Protein AF-M2XEV0-F1 (afdb_monomer)

Solvent-accessible surface area (backbone atoms only — not comparable to full-atom values): 4977 Å² total; per-residue (Å²): 144,75,66,67,67,60,52,51,57,56,50,71,71,62,66,83,65,43,20,54,88,63,55,52,69,71,54,55,72,68,43,54,30,85,86,62,67,29,50,45,38,83,73,50,58,43,34,34,29,32,78,42,53,45,78,95,70,42,55,42,44,30,50,30,57,80,56,41,74,50,79,48,77,68,58,35,64,53,87,64,64,91,127

Mean predicted aligned error: 10.44 Å

Nearest PDB structures (foldseek):
  6tlz-assembly2_B  TM=4.234E-01  e=1.033E+00  Mycoplasmoides pneumoniae M129
  1n6m-assembly1_A  TM=4.737E-01  e=6.180E+00  Drosophila melanogaster

Foldseek 3Di:
DPVVVVVVVVVVVVPDDFFPVPDDPVRQVPDAQPQPRAGWDDPDRFKTWGPAAHPPRHIFMWTGGRNRTPRDPCVSPPVDDDD

Secondary structure (DSSP, 8-state):
--SHHHHHHHHTT-----SGGGS-HHHHHH-B-TTT-PBEEE-SSSEEEESS--GGGPPPEEEEETTEE---TTHHHHT----

Radius of gyration: 16.74 Å; Cα contacts (8 Å, |Δi|>4): 116; chains: 1; bounding box: 56×18×36 Å

Structure (mmCIF, N/CA/C/O backbone):
data_AF-M2XEV0-F1
#
_entry.id   AF-M2XEV0-F1
#
loop_
_atom_site.group_PDB
_atom_site.id
_atom_site.type_symbol
_atom_site.label_atom_id
_atom_site.label_alt_id
_atom_site.label_comp_id
_atom_site.label_asym_id
_atom_site.label_entity_id
_atom_site.label_seq_id
_atom_site.pdbx_PDB_ins_code
_atom_site.Cartn_x
_atom_site.Cartn_y
_atom_site.Cartn_z
_atom_site.occupancy
_atom_site.B_iso_or_equiv
_atom_site.auth_seq_id
_atom_site.auth_comp_id
_atom_site.auth_asym_id
_atom_site.auth_atom_id
_atom_site.pdbx_PDB_model_num
ATOM 1 N N . MET A 1 1 ? -44.241 1.278 13.193 1.00 54.88 1 MET A N 1
ATOM 2 C CA . MET A 1 1 ? -43.000 0.863 13.888 1.00 54.88 1 MET A CA 1
ATOM 3 C C . MET A 1 1 ? -42.118 0.022 12.953 1.00 54.88 1 MET A C 1
ATOM 5 O O . MET A 1 1 ? -41.818 -1.115 13.289 1.00 54.88 1 MET A O 1
ATOM 9 N N . GLN A 1 2 ? -41.732 0.524 11.770 1.00 54.84 2 GLN A N 1
ATOM 10 C CA . GLN A 1 2 ? -40.918 -0.259 10.813 1.00 54.84 2 GLN A CA 1
ATOM 11 C C . GLN A 1 2 ? -39.793 0.528 10.105 1.00 54.84 2 GLN A C 1
ATOM 13 O O . GLN A 1 2 ? -38.987 -0.094 9.425 1.00 54.84 2 GLN A O 1
ATOM 18 N N . ASP A 1 3 ? -39.638 1.837 10.332 1.00 56.16 3 ASP A N 1
ATOM 19 C CA . ASP A 1 3 ? -38.604 2.637 9.639 1.00 56.16 3 ASP A CA 1
ATOM 20 C C . ASP A 1 3 ? -37.222 2.637 10.324 1.00 56.16 3 ASP A C 1
ATOM 22 O O . ASP A 1 3 ? -36.207 2.952 9.704 1.00 56.16 3 ASP A O 1
ATOM 26 N N . SER A 1 4 ? -37.142 2.203 11.587 1.00 55.88 4 SER A N 1
ATOM 27 C CA . SER A 1 4 ? -35.922 2.340 12.398 1.00 55.88 4 SER A CA 1
ATOM 28 C C . SER A 1 4 ? -34.763 1.443 11.938 1.00 55.88 4 SER A C 1
ATOM 30 O O . SER A 1 4 ? -33.613 1.862 12.002 1.00 55.88 4 SER A O 1
ATOM 32 N N . ALA A 1 5 ? -35.036 0.233 11.433 1.00 56.94 5 ALA A N 1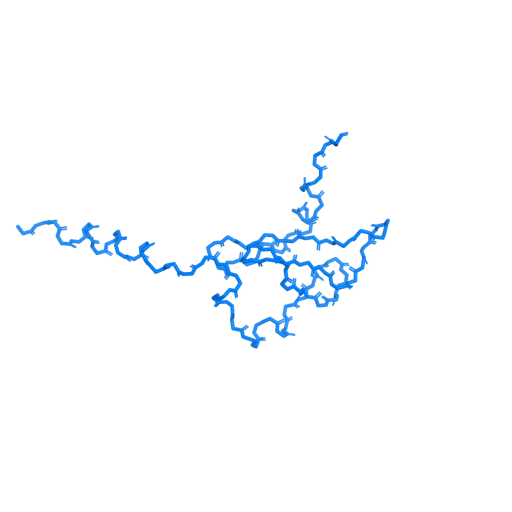
ATOM 33 C CA . ALA A 1 5 ? -33.988 -0.730 11.060 1.00 56.94 5 ALA A CA 1
ATOM 34 C C . ALA A 1 5 ? -33.299 -0.395 9.719 1.00 56.94 5 ALA A C 1
ATOM 36 O O . ALA A 1 5 ? -32.114 -0.682 9.520 1.00 56.94 5 ALA A O 1
ATOM 37 N N . ALA A 1 6 ? -34.024 0.245 8.796 1.00 55.06 6 ALA A N 1
ATOM 38 C CA . ALA A 1 6 ? -33.470 0.706 7.524 1.00 55.06 6 ALA A CA 1
ATOM 39 C C . ALA A 1 6 ? -32.593 1.954 7.718 1.00 55.06 6 ALA A C 1
ATOM 41 O O . ALA A 1 6 ? -31.539 2.075 7.095 1.00 55.06 6 ALA A O 1
ATOM 42 N N . GLN A 1 7 ? -32.983 2.850 8.629 1.00 49.53 7 GLN A N 1
ATOM 43 C CA . GLN A 1 7 ? -32.207 4.048 8.960 1.00 49.53 7 GLN A CA 1
ATOM 44 C C . GLN A 1 7 ? -30.904 3.706 9.701 1.00 49.53 7 GLN A C 1
ATOM 46 O O . GLN A 1 7 ? -29.866 4.283 9.387 1.00 49.53 7 GLN A O 1
ATOM 51 N N . GLU A 1 8 ? -30.919 2.698 10.578 1.00 49.03 8 GLU A N 1
ATOM 52 C CA . GLU A 1 8 ? -29.723 2.193 11.273 1.00 49.03 8 GLU A CA 1
ATOM 53 C C . GLU A 1 8 ? -28.721 1.524 10.312 1.00 49.03 8 GLU A C 1
ATOM 55 O O . GLU A 1 8 ? -27.506 1.671 10.441 1.00 49.03 8 GLU A O 1
ATOM 60 N N . SER A 1 9 ? -29.225 0.835 9.284 1.00 52.22 9 SER A N 1
ATOM 61 C CA . SER A 1 9 ? -28.393 0.212 8.244 1.00 52.22 9 SER A CA 1
ATOM 62 C C . SER A 1 9 ? -27.724 1.252 7.336 1.00 52.22 9 SER A C 1
ATOM 64 O O . SER A 1 9 ? -26.591 1.057 6.905 1.00 52.22 9 SER A O 1
ATOM 66 N N . ILE A 1 10 ? -28.389 2.386 7.095 1.00 52.03 10 ILE A N 1
ATOM 67 C CA . ILE A 1 10 ? -27.832 3.529 6.357 1.00 52.03 10 ILE A CA 1
ATOM 68 C C . ILE A 1 10 ? -26.848 4.319 7.236 1.00 52.03 10 ILE A C 1
ATOM 70 O O . ILE A 1 10 ? -25.869 4.850 6.720 1.00 52.03 10 ILE A O 1
ATOM 74 N N . GLU A 1 11 ? -27.035 4.360 8.558 1.00 44.56 11 GLU A N 1
ATOM 75 C CA . GLU A 1 11 ? -26.066 4.945 9.497 1.00 44.56 11 GLU A CA 1
ATOM 76 C C . GLU A 1 11 ? -24.800 4.109 9.697 1.00 44.56 11 GLU A C 1
ATOM 78 O O . GLU A 1 11 ? -23.724 4.676 9.878 1.00 44.56 11 GLU A O 1
ATOM 83 N N . ARG A 1 12 ? -24.862 2.787 9.525 1.00 46.56 12 ARG A N 1
ATOM 84 C CA . ARG A 1 12 ? -23.654 1.942 9.457 1.00 46.56 12 ARG A CA 1
ATOM 85 C C . ARG A 1 12 ? -22.781 2.219 8.226 1.00 46.56 12 ARG A C 1
ATOM 87 O O . ARG A 1 12 ? -21.591 1.941 8.263 1.00 46.56 12 ARG A O 1
ATOM 94 N N . VAL A 1 13 ? -23.332 2.840 7.179 1.00 50.56 13 VAL A N 1
ATOM 95 C CA . VAL A 1 13 ? -22.581 3.367 6.017 1.00 50.56 13 VAL A CA 1
ATOM 96 C C . VAL A 1 13 ? -21.989 4.767 6.304 1.00 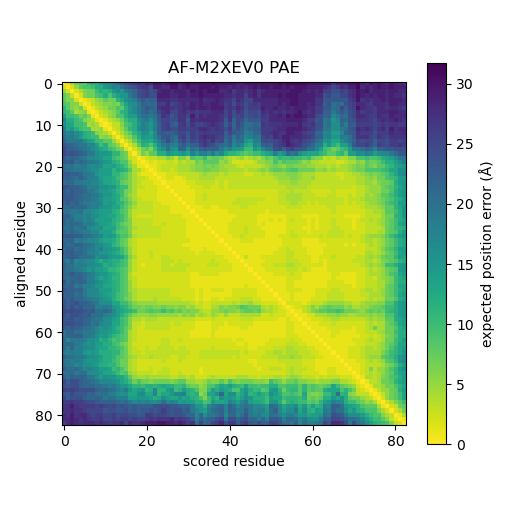50.56 13 VAL A C 1
ATOM 98 O O . VAL A 1 13 ? -21.204 5.294 5.514 1.00 50.56 13 VAL A O 1
ATOM 101 N N . ARG A 1 14 ? -22.355 5.408 7.428 1.00 48.72 14 ARG A N 1
ATOM 102 C CA . ARG A 1 14 ? -22.038 6.816 7.743 1.00 48.72 14 ARG A CA 1
ATOM 103 C C . ARG A 1 14 ? -20.796 7.049 8.610 1.00 48.72 14 ARG A C 1
ATOM 105 O O . ARG A 1 14 ? -20.490 8.215 8.853 1.00 48.72 14 ARG A O 1
ATOM 112 N N . HIS A 1 15 ? -20.028 6.038 9.012 1.00 47.41 15 HIS A N 1
ATOM 113 C CA . HIS A 1 15 ? -18.682 6.294 9.545 1.00 47.41 15 HIS A CA 1
ATOM 114 C C . HIS A 1 15 ? -17.675 6.311 8.397 1.00 47.41 15 HIS A C 1
ATOM 116 O O . HIS A 1 15 ? -17.143 5.292 7.986 1.00 47.41 15 HIS A O 1
ATOM 122 N N . ARG A 1 16 ? -17.471 7.500 7.821 1.00 48.91 16 ARG A N 1
ATOM 123 C CA . ARG A 1 16 ? -16.329 7.755 6.946 1.00 48.91 16 ARG A CA 1
ATOM 124 C C . ARG A 1 16 ? -15.059 7.774 7.798 1.00 48.91 16 ARG A C 1
ATOM 126 O O . ARG A 1 16 ? -14.692 8.827 8.307 1.00 48.91 16 ARG A O 1
ATOM 133 N N . GLY A 1 17 ? -14.347 6.672 7.839 1.00 56.03 17 GLY A N 1
ATOM 134 C CA . GLY A 1 17 ? -13.069 6.641 7.149 1.00 56.03 17 GLY A CA 1
ATOM 135 C C . GLY A 1 17 ? -13.171 5.574 6.055 1.00 56.03 17 GLY A C 1
ATOM 136 O O . GLY A 1 17 ? -14.018 4.693 6.096 1.00 56.03 17 GLY A O 1
ATOM 137 N N . ARG A 1 18 ? -12.447 5.748 4.956 1.00 65.12 18 ARG A N 1
ATOM 138 C CA . ARG A 1 18 ? -12.476 4.816 3.805 1.00 65.12 18 ARG A CA 1
ATOM 139 C C . ARG A 1 18 ? -11.084 4.588 3.228 1.00 65.12 18 ARG A C 1
ATOM 141 O O . ARG A 1 18 ? -10.936 4.022 2.151 1.00 65.12 18 ARG A O 1
ATOM 148 N N . GLY A 1 19 ? -10.082 5.102 3.923 1.00 75.88 19 GLY A N 1
ATOM 149 C CA . GLY A 1 19 ? -8.746 5.341 3.424 1.00 75.88 19 GLY A CA 1
ATOM 150 C C . GLY A 1 19 ? -7.708 5.053 4.496 1.00 75.88 19 GLY A C 1
ATOM 151 O O . GLY A 1 19 ? -7.997 4.425 5.512 1.00 75.88 19 GLY A O 1
ATOM 152 N N . ILE A 1 20 ? -6.491 5.526 4.282 1.00 86.31 20 ILE A N 1
ATOM 153 C CA . ILE A 1 20 ? -5.339 5.219 5.126 1.00 86.31 20 ILE A CA 1
ATOM 154 C C . ILE A 1 20 ? -5.493 5.657 6.584 1.00 86.31 20 ILE A C 1
ATOM 156 O O . ILE A 1 20 ? -4.918 5.034 7.470 1.00 86.31 20 ILE A O 1
ATOM 160 N N . SER A 1 21 ? -6.299 6.690 6.832 1.00 86.25 21 SER A N 1
ATOM 161 C CA . SER A 1 21 ? -6.628 7.215 8.160 1.00 86.25 21 SER A CA 1
ATOM 162 C C . SER A 1 21 ? -7.320 6.202 9.086 1.00 86.25 21 SER A C 1
ATOM 164 O O . SER A 1 21 ? -7.306 6.396 10.301 1.00 86.25 21 SER A O 1
ATOM 166 N N . GLU A 1 22 ? -7.878 5.112 8.549 1.00 84.75 22 GLU A N 1
ATOM 167 C CA . GLU A 1 22 ? -8.441 4.011 9.348 1.00 84.75 22 GLU A CA 1
ATOM 168 C C . GLU A 1 22 ? -7.448 2.887 9.649 1.00 84.75 22 GLU A C 1
ATOM 170 O O . GLU A 1 22 ? -7.724 2.015 10.476 1.00 84.75 22 GLU A O 1
ATOM 175 N N . LEU A 1 23 ? -6.287 2.885 8.991 1.00 85.69 23 LEU A N 1
ATOM 176 C CA . LEU A 1 23 ? -5.253 1.896 9.252 1.00 85.69 23 LEU A CA 1
ATOM 177 C C . LEU A 1 23 ? -4.490 2.294 10.515 1.00 85.69 23 LEU A C 1
ATOM 179 O O . LEU A 1 23 ? -4.047 3.433 10.666 1.00 85.69 23 LEU A O 1
ATOM 183 N N . SER A 1 24 ? -4.299 1.342 11.429 1.00 90.00 24 SER A N 1
ATOM 184 C CA . SER A 1 24 ? -3.472 1.586 12.609 1.00 90.00 24 SER A CA 1
ATOM 185 C C . SER A 1 24 ? -2.011 1.822 12.215 1.00 90.00 24 SER A C 1
ATOM 187 O O . SER A 1 24 ? -1.517 1.278 11.222 1.00 90.00 24 SER A O 1
ATOM 189 N N . ALA A 1 25 ? -1.293 2.597 13.032 1.00 89.50 25 ALA A N 1
ATOM 190 C CA . ALA A 1 25 ? 0.144 2.800 12.856 1.00 89.50 25 ALA A CA 1
ATOM 191 C C . ALA A 1 25 ? 0.901 1.458 12.827 1.00 89.50 25 ALA A C 1
ATOM 193 O O . ALA A 1 25 ? 1.696 1.226 11.920 1.00 89.50 25 ALA A O 1
ATOM 194 N N . ASP A 1 26 ? 0.563 0.539 13.735 1.00 93.50 26 ASP A N 1
ATOM 195 C CA . ASP A 1 26 ? 1.163 -0.798 13.806 1.00 93.50 26 ASP A CA 1
ATOM 196 C C . ASP A 1 26 ? 0.955 -1.602 12.511 1.00 93.50 26 ASP A C 1
ATOM 198 O O . ASP A 1 26 ? 1.856 -2.305 12.052 1.00 93.50 26 ASP A O 1
ATOM 202 N N . LEU A 1 27 ? -0.220 -1.484 11.879 1.00 89.69 27 LEU A N 1
ATOM 203 C CA . LEU A 1 27 ? -0.486 -2.137 10.600 1.00 89.69 27 LEU A CA 1
ATOM 204 C C . LEU A 1 27 ? 0.384 -1.532 9.490 1.00 89.69 27 LEU A C 1
ATOM 206 O O . LEU A 1 27 ? 1.024 -2.265 8.735 1.00 89.69 27 LEU A O 1
ATOM 210 N N . LEU A 1 28 ? 0.460 -0.202 9.412 1.00 89.50 28 LEU A N 1
ATOM 211 C CA . LEU A 1 28 ? 1.317 0.498 8.448 1.00 89.50 28 LEU A CA 1
ATOM 212 C C . LEU A 1 28 ? 2.802 0.138 8.622 1.00 89.50 28 LEU A C 1
ATOM 214 O O . LEU A 1 28 ? 3.547 0.070 7.643 1.00 89.50 28 LEU A O 1
ATOM 218 N N . GLU A 1 29 ? 3.242 -0.147 9.848 1.00 91.94 29 GLU A N 1
ATOM 219 C CA . GLU A 1 29 ? 4.607 -0.592 10.126 1.00 91.94 29 GLU A CA 1
ATOM 220 C C . GLU A 1 29 ? 4.919 -1.993 9.592 1.00 91.94 29 GLU A C 1
ATOM 222 O O . GLU A 1 29 ? 6.066 -2.243 9.196 1.00 91.94 29 GLU A O 1
ATOM 227 N N . ILE A 1 30 ? 3.934 -2.895 9.520 1.00 93.31 30 ILE A N 1
ATOM 228 C CA . ILE A 1 30 ? 4.125 -4.278 9.047 1.00 93.31 30 ILE A CA 1
ATOM 229 C C . ILE A 1 30 ? 3.756 -4.488 7.576 1.00 93.31 30 ILE A C 1
ATOM 231 O O . ILE A 1 30 ? 4.252 -5.434 6.966 1.00 93.31 30 ILE A O 1
ATOM 235 N N . LEU A 1 31 ? 2.931 -3.622 6.981 1.00 92.19 31 LEU A N 1
ATOM 236 C CA . LEU A 1 31 ? 2.524 -3.747 5.581 1.00 92.19 31 LEU A CA 1
ATOM 237 C C . LEU A 1 31 ? 3.733 -3.669 4.636 1.00 92.19 31 LEU A C 1
ATOM 239 O O . LEU A 1 31 ? 4.583 -2.776 4.726 1.00 92.19 31 LEU A O 1
ATOM 243 N N . ARG A 1 32 ? 3.826 -4.628 3.711 1.00 95.19 32 ARG A N 1
ATOM 244 C CA . ARG A 1 32 ? 4.913 -4.722 2.727 1.00 95.19 32 ARG A CA 1
ATOM 245 C C . ARG A 1 32 ? 4.363 -4.849 1.319 1.00 95.19 32 ARG A C 1
ATOM 247 O O . ARG A 1 32 ? 3.329 -5.469 1.092 1.00 95.19 32 ARG A O 1
ATOM 254 N N . CYS A 1 33 ? 5.104 -4.288 0.372 1.00 95.38 33 CYS A N 1
ATOM 255 C CA . CYS A 1 33 ? 4.826 -4.428 -1.045 1.00 95.38 33 CYS A CA 1
ATOM 256 C C . CYS A 1 33 ? 5.032 -5.896 -1.465 1.00 95.38 33 CYS A C 1
ATOM 258 O O . CYS A 1 33 ? 6.132 -6.425 -1.275 1.00 95.38 33 CYS A O 1
ATOM 260 N N . PRO A 1 34 ? 4.038 -6.558 -2.077 1.00 94.31 34 PRO A N 1
ATOM 261 C CA . PRO A 1 34 ? 4.164 -7.950 -2.514 1.00 94.31 34 PRO A CA 1
ATOM 262 C C . PRO A 1 34 ? 5.225 -8.151 -3.609 1.00 94.31 34 PRO A C 1
ATOM 264 O O . PRO A 1 34 ? 5.773 -9.243 -3.731 1.00 94.31 34 PRO A O 1
ATOM 267 N N . LEU A 1 35 ? 5.545 -7.108 -4.385 1.00 93.38 35 LEU A N 1
ATOM 268 C CA . LEU A 1 35 ? 6.501 -7.175 -5.497 1.00 93.38 35 LEU A CA 1
ATOM 269 C C . LEU A 1 35 ? 7.952 -6.898 -5.080 1.00 93.38 35 LEU A C 1
ATOM 271 O O . LEU A 1 35 ? 8.875 -7.535 -5.581 1.00 93.38 35 LEU A O 1
ATOM 275 N N . THR A 1 36 ? 8.170 -5.943 -4.175 1.00 93.69 36 THR A N 1
ATO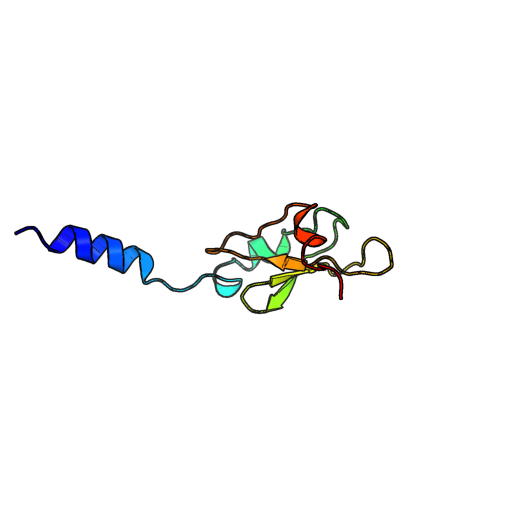M 276 C CA . THR A 1 36 ? 9.521 -5.476 -3.806 1.00 93.69 36 THR A CA 1
ATOM 277 C C . THR A 1 36 ? 9.934 -5.894 -2.400 1.00 93.69 36 THR A C 1
ATOM 279 O O . THR A 1 36 ? 11.100 -5.761 -2.043 1.00 93.69 36 THR A O 1
ATOM 282 N N . ARG A 1 37 ? 8.985 -6.382 -1.587 1.00 94.62 37 ARG A N 1
ATOM 283 C CA . ARG A 1 37 ? 9.122 -6.628 -0.140 1.00 94.62 37 ARG A CA 1
ATOM 284 C C . ARG A 1 37 ? 9.481 -5.392 0.694 1.00 94.62 37 ARG A C 1
ATOM 286 O O . ARG A 1 37 ? 9.626 -5.525 1.905 1.00 94.62 37 ARG A O 1
ATOM 293 N N . GLY A 1 38 ? 9.596 -4.213 0.080 1.00 94.94 38 GLY A N 1
ATOM 294 C CA . GLY A 1 38 ? 9.818 -2.944 0.770 1.00 94.94 38 GLY A CA 1
ATOM 295 C C . GLY A 1 38 ? 8.565 -2.458 1.494 1.00 94.94 38 GLY A C 1
ATOM 296 O O . GLY A 1 38 ? 7.469 -3.004 1.317 1.00 94.94 38 GLY A O 1
ATOM 297 N N . ARG A 1 39 ? 8.714 -1.416 2.309 1.00 96.12 39 ARG A N 1
ATOM 298 C CA . ARG A 1 39 ? 7.585 -0.759 2.976 1.00 96.12 39 ARG A CA 1
ATOM 299 C C . ARG A 1 39 ? 6.628 -0.131 1.964 1.00 96.12 39 ARG A C 1
ATOM 301 O O . ARG A 1 39 ? 7.011 0.236 0.847 1.00 96.12 39 ARG A O 1
ATOM 308 N N . LEU A 1 40 ? 5.373 -0.022 2.386 1.00 95.75 40 LEU A N 1
ATOM 309 C CA . LEU A 1 40 ? 4.349 0.765 1.715 1.00 95.75 40 LEU A CA 1
ATOM 310 C C . LEU A 1 40 ? 4.219 2.108 2.432 1.00 95.75 40 LEU A C 1
ATOM 312 O O . LEU A 1 40 ? 4.106 2.159 3.655 1.00 95.75 40 LEU A O 1
ATOM 316 N N . LEU A 1 41 ? 4.281 3.185 1.663 1.00 94.06 41 LEU A N 1
ATOM 317 C CA . LEU A 1 41 ? 4.184 4.557 2.131 1.00 94.06 41 LEU A CA 1
ATOM 318 C C . LEU A 1 41 ? 2.818 5.129 1.731 1.00 94.06 41 LEU A C 1
ATOM 320 O O . LEU A 1 41 ? 2.395 4.902 0.595 1.00 94.06 41 LEU A O 1
ATOM 324 N N . PRO A 1 42 ? 2.147 5.887 2.612 1.00 93.38 42 PRO A N 1
ATOM 325 C CA . PRO A 1 42 ? 1.014 6.723 2.228 1.00 93.38 42 PRO A CA 1
ATOM 326 C C . PRO A 1 42 ? 1.381 7.618 1.040 1.00 93.38 42 PRO A C 1
ATOM 328 O O . PRO A 1 42 ? 2.356 8.368 1.123 1.00 93.38 42 PRO A O 1
ATOM 331 N N . LEU A 1 43 ? 0.620 7.541 -0.052 1.00 92.44 43 LEU A N 1
ATOM 332 C CA . LEU A 1 43 ? 0.716 8.503 -1.154 1.00 92.44 43 LEU A CA 1
ATOM 333 C C . LEU A 1 43 ? -0.372 9.575 -1.018 1.00 92.44 43 LEU A C 1
ATOM 335 O O . LEU A 1 43 ? -0.088 10.766 -1.125 1.00 92.44 43 LEU A O 1
ATOM 339 N N . ASP A 1 44 ? -1.594 9.135 -0.730 1.00 91.56 44 ASP A N 1
ATOM 340 C CA . ASP A 1 44 ? -2.741 9.954 -0.348 1.00 91.56 44 ASP A CA 1
ATOM 341 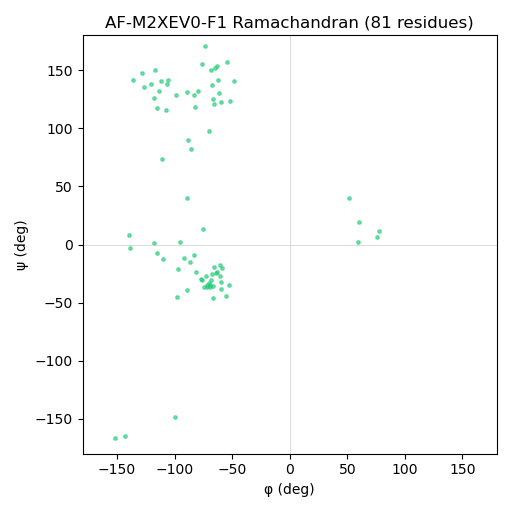C C . ASP A 1 44 ? -3.690 9.122 0.542 1.00 91.56 44 ASP A C 1
ATOM 343 O O . ASP A 1 44 ? -3.310 8.060 1.040 1.00 91.56 44 ASP A O 1
ATOM 347 N N . GLU A 1 45 ? -4.919 9.594 0.770 1.00 91.81 45 GLU A N 1
ATOM 348 C CA . GLU A 1 45 ? -5.900 8.873 1.591 1.00 91.81 45 GLU A CA 1
ATOM 349 C C . GLU A 1 45 ? -6.316 7.512 1.014 1.00 91.81 45 GLU A C 1
ATOM 351 O O . GLU A 1 45 ? -6.760 6.650 1.762 1.00 91.81 45 GLU A O 1
ATOM 356 N N . HIS A 1 46 ? -6.185 7.288 -0.287 1.00 91.62 46 HIS A N 1
ATOM 357 C CA . HIS A 1 46 ? -6.686 6.102 -0.978 1.00 91.62 46 HIS A CA 1
ATOM 358 C C . HIS A 1 46 ? -5.585 5.266 -1.627 1.00 91.62 46 HIS A C 1
ATOM 360 O O . HIS A 1 46 ?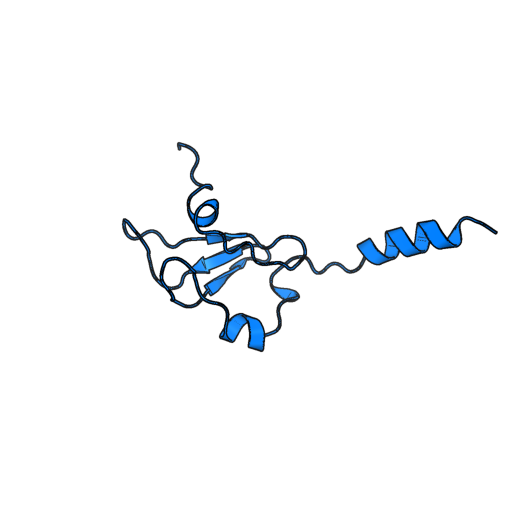 -5.894 4.234 -2.213 1.00 91.62 46 HIS A O 1
ATOM 366 N N . HIS A 1 47 ? -4.315 5.657 -1.500 1.00 92.75 47 HIS A N 1
ATOM 367 C CA . HIS A 1 47 ? -3.217 4.972 -2.171 1.00 92.75 47 HIS A CA 1
ATOM 368 C C . HIS A 1 47 ? -1.996 4.750 -1.278 1.00 92.75 47 HIS A C 1
ATOM 370 O O . HIS A 1 47 ? -1.553 5.620 -0.523 1.00 92.75 47 HIS A O 1
ATOM 376 N N . LEU A 1 48 ? -1.388 3.579 -1.456 1.00 94.12 48 LEU A N 1
ATOM 377 C CA . LEU A 1 48 ? -0.099 3.188 -0.900 1.00 94.12 48 LEU A CA 1
ATOM 378 C C . LEU A 1 48 ? 0.916 3.010 -2.025 1.00 94.12 48 LEU A C 1
ATOM 380 O O . LEU A 1 48 ? 0.657 2.296 -2.987 1.00 94.12 48 LEU A O 1
ATOM 384 N N . MET A 1 49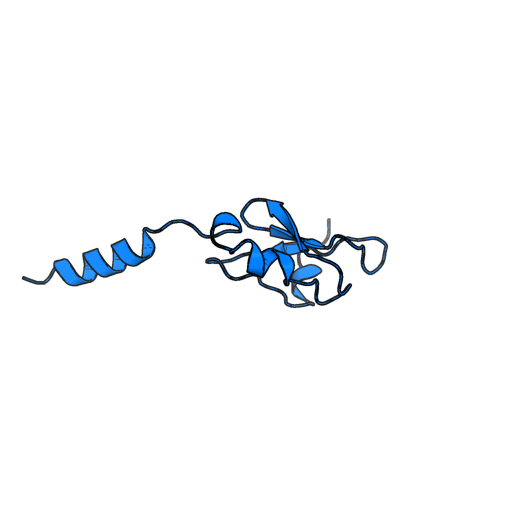 ? 2.103 3.585 -1.880 1.00 95.12 49 MET A N 1
ATOM 385 C CA . MET A 1 49 ? 3.202 3.446 -2.835 1.00 95.12 49 MET A CA 1
ATOM 386 C C . MET A 1 49 ? 4.352 2.647 -2.222 1.00 95.12 49 MET A C 1
ATOM 388 O O . MET A 1 49 ? 4.696 2.829 -1.057 1.00 95.12 49 MET A O 1
ATOM 392 N N . SER A 1 50 ? 4.994 1.772 -2.995 1.00 95.75 50 SER A N 1
ATOM 393 C CA . SER A 1 50 ? 6.206 1.097 -2.523 1.00 95.75 50 SER A CA 1
ATOM 394 C C . SER A 1 50 ? 7.373 2.072 -2.365 1.00 95.75 50 SER A C 1
ATOM 396 O O . SER A 1 50 ? 7.637 2.874 -3.256 1.00 95.75 50 SER A O 1
ATOM 398 N N . GLU A 1 51 ? 8.133 1.953 -1.275 1.00 95.81 51 GLU A N 1
ATOM 399 C CA . GLU A 1 51 ? 9.369 2.729 -1.086 1.00 95.81 51 GLU A CA 1
ATOM 400 C C . GLU A 1 51 ? 10.483 2.329 -2.071 1.00 95.81 51 GLU A C 1
ATOM 402 O O . GLU A 1 51 ? 11.367 3.129 -2.367 1.00 95.81 51 GLU A O 1
ATOM 407 N N . LEU A 1 52 ? 10.441 1.092 -2.580 1.00 95.50 52 LEU A N 1
ATOM 408 C CA . LEU A 1 52 ? 11.410 0.559 -3.531 1.00 95.50 52 LEU A CA 1
ATOM 409 C C . LEU A 1 52 ? 10.787 0.489 -4.928 1.00 95.50 52 LEU A C 1
ATOM 411 O O . LEU A 1 52 ? 9.622 0.094 -5.054 1.00 95.50 52 LEU A O 1
ATOM 415 N N . PRO A 1 53 ? 11.552 0.801 -5.984 1.00 93.62 53 PRO A N 1
ATOM 416 C CA . PRO A 1 53 ? 11.099 0.547 -7.336 1.00 93.62 53 PRO A CA 1
ATOM 417 C C . PRO A 1 53 ? 11.037 -0.961 -7.605 1.00 93.62 53 PRO A C 1
ATOM 419 O O . PRO A 1 53 ? 11.806 -1.756 -7.058 1.00 93.62 53 PRO A O 1
ATOM 422 N N . HIS A 1 54 ? 10.121 -1.350 -8.483 1.00 89.88 54 HIS A N 1
ATOM 423 C CA . HIS A 1 54 ? 10.097 -2.661 -9.111 1.00 89.88 54 HIS A CA 1
ATOM 424 C C . HIS A 1 54 ? 10.710 -2.566 -10.522 1.00 89.88 54 HIS A C 1
ATOM 426 O O . HIS A 1 54 ? 11.626 -1.774 -10.758 1.00 89.88 54 HIS A O 1
ATOM 432 N N . LEU A 1 55 ? 10.240 -3.396 -11.455 1.00 85.75 55 LEU A N 1
ATOM 433 C CA . LEU A 1 55 ? 10.680 -3.410 -12.848 1.00 85.75 55 LEU A CA 1
ATOM 434 C C . LEU A 1 55 ? 10.691 -1.998 -13.455 1.00 85.75 55 LEU A C 1
ATOM 436 O O . LEU A 1 55 ? 9.813 -1.178 -13.186 1.00 85.75 55 LEU A O 1
ATOM 440 N N . GLU A 1 56 ? 11.724 -1.731 -14.259 1.00 84.88 56 GLU A N 1
ATOM 441 C CA . GLU A 1 56 ? 11.907 -0.470 -14.998 1.00 84.88 56 GLU A CA 1
ATOM 442 C C . GLU A 1 56 ? 12.012 0.787 -14.115 1.00 84.88 56 GLU A C 1
ATOM 444 O O . GLU A 1 56 ? 11.836 1.907 -14.590 1.00 84.88 56 GLU A O 1
ATOM 449 N N . GLY A 1 57 ? 12.320 0.624 -12.823 1.00 88.31 57 GLY A N 1
ATOM 450 C CA . GLY A 1 57 ? 12.450 1.753 -11.901 1.00 88.31 57 GLY A CA 1
ATOM 451 C C . GLY A 1 57 ? 11.107 2.323 -11.432 1.00 88.31 57 GLY A C 1
ATOM 452 O O . GLY A 1 57 ? 11.073 3.399 -10.839 1.00 88.31 57 GLY A O 1
ATOM 453 N N . ILE A 1 58 ? 9.995 1.632 -11.696 1.00 89.25 58 ILE A N 1
ATOM 454 C CA . ILE A 1 58 ? 8.648 2.112 -11.374 1.00 89.25 58 ILE A CA 1
ATOM 455 C C . ILE A 1 58 ? 8.267 1.674 -9.961 1.00 89.25 58 ILE A C 1
ATOM 457 O O . ILE A 1 58 ? 8.383 0.499 -9.623 1.00 89.25 58 ILE A O 1
ATOM 461 N N . HIS A 1 59 ? 7.760 2.598 -9.146 1.00 93.56 59 HIS A N 1
ATOM 462 C CA . HIS A 1 59 ? 7.214 2.295 -7.823 1.00 93.56 59 HIS A CA 1
ATOM 463 C C . HIS A 1 59 ? 5.763 1.800 -7.946 1.00 93.56 59 HIS A C 1
ATOM 465 O O . HIS A 1 59 ? 4.919 2.560 -8.426 1.00 93.56 59 HIS A O 1
ATOM 471 N N . PRO A 1 60 ? 5.445 0.558 -7.529 1.00 93.25 60 PRO A N 1
ATOM 472 C CA . PRO A 1 60 ? 4.070 0.067 -7.525 1.00 93.25 60 PRO A CA 1
ATOM 473 C C . PRO A 1 60 ? 3.173 0.886 -6.590 1.00 93.25 60 PRO A C 1
ATOM 475 O O . PRO A 1 60 ? 3.604 1.245 -5.488 1.00 93.25 60 PRO A O 1
ATOM 4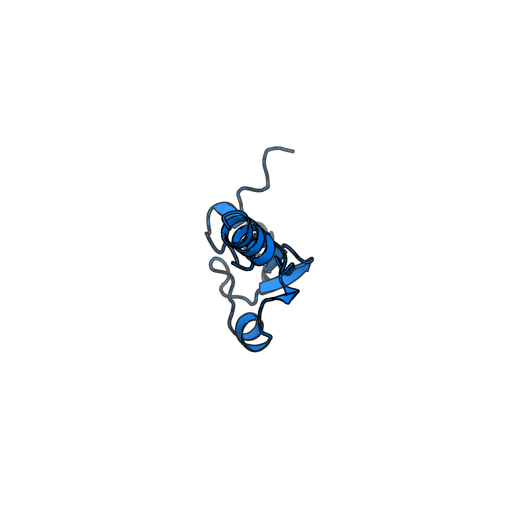78 N N . VAL A 1 61 ? 1.933 1.127 -7.016 1.00 93.69 61 VAL A N 1
ATOM 479 C CA . VAL A 1 61 ? 0.900 1.836 -6.248 1.00 93.69 61 VAL A CA 1
ATOM 480 C C . VAL A 1 61 ? -0.302 0.914 -6.063 1.00 93.69 61 VAL A C 1
ATOM 482 O O . VAL A 1 61 ? -0.670 0.198 -6.987 1.00 93.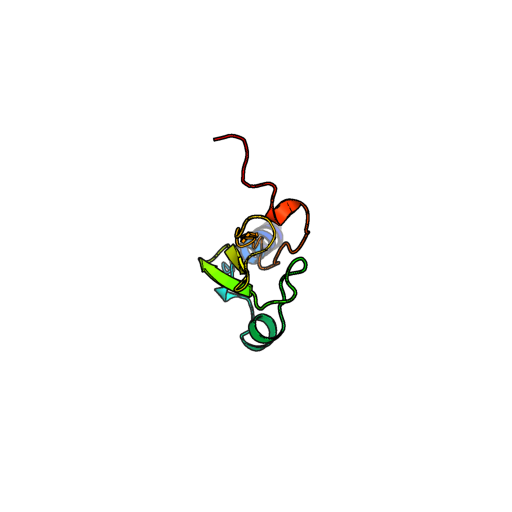69 61 VAL A O 1
ATOM 485 N N . TYR A 1 62 ? -0.883 0.909 -4.869 1.00 92.81 62 TYR A N 1
ATOM 486 C CA . TYR A 1 62 ? -2.007 0.060 -4.490 1.00 92.81 62 TYR A CA 1
ATOM 487 C C . TYR A 1 62 ? -3.132 0.916 -3.923 1.00 92.81 62 TYR A C 1
ATOM 489 O O . TYR A 1 62 ? -2.879 1.785 -3.089 1.00 92.81 62 TYR A O 1
ATOM 497 N N . GLU A 1 63 ? -4.362 0.641 -4.340 1.00 92.06 63 GLU A N 1
ATOM 498 C CA . GLU A 1 63 ? -5.553 1.309 -3.821 1.00 92.06 63 GLU A CA 1
ATOM 499 C C . GLU A 1 63 ? -5.942 0.799 -2.425 1.00 92.06 63 GLU A C 1
ATOM 501 O O . GLU A 1 63 ? -5.673 -0.345 -2.042 1.00 92.06 63 GLU A O 1
ATOM 506 N N . ILE A 1 64 ? -6.640 1.651 -1.681 1.00 90.19 64 ILE A N 1
ATOM 507 C CA . ILE A 1 64 ? -7.370 1.325 -0.461 1.00 90.19 64 ILE A CA 1
ATOM 508 C C . ILE A 1 64 ? -8.853 1.556 -0.747 1.00 90.19 64 ILE A C 1
ATOM 510 O O . ILE A 1 64 ? -9.274 2.686 -0.996 1.00 90.19 64 ILE A O 1
ATOM 514 N N . THR A 1 65 ? -9.648 0.489 -0.676 1.00 86.25 65 THR A N 1
ATOM 515 C CA . THR A 1 65 ? -11.109 0.554 -0.821 1.00 86.25 65 THR A CA 1
ATOM 516 C C . THR A 1 65 ? -11.754 0.089 0.473 1.00 86.25 65 THR A C 1
ATOM 518 O O . THR A 1 65 ? -11.427 -0.985 0.970 1.00 86.25 65 THR A O 1
ATOM 521 N N . ASP A 1 66 ? -12.644 0.908 1.037 1.00 84.62 66 ASP A N 1
ATOM 522 C CA . ASP A 1 66 ? -13.362 0.608 2.284 1.00 84.62 66 ASP A CA 1
ATOM 523 C C . ASP A 1 66 ? -12.425 0.188 3.436 1.00 84.62 66 ASP A C 1
ATOM 525 O O . ASP A 1 66 ? -12.702 -0.745 4.187 1.00 84.62 66 ASP A O 1
ATOM 529 N N . GLY A 1 67 ? -11.272 0.864 3.537 1.00 86.50 67 GLY A N 1
ATOM 530 C CA . GLY A 1 67 ? -10.255 0.591 4.560 1.00 86.50 67 GLY A CA 1
ATOM 531 C C . GLY A 1 67 ? -9.412 -0.667 4.308 1.00 86.50 67 GLY A C 1
ATOM 532 O O . GLY A 1 67 ? -8.604 -1.038 5.157 1.00 86.50 67 GLY A O 1
ATOM 533 N N . ILE A 1 68 ? -9.553 -1.325 3.152 1.00 88.44 68 ILE A N 1
ATOM 534 C CA . ILE A 1 68 ? -8.813 -2.543 2.799 1.00 88.44 68 ILE A CA 1
ATOM 535 C C . ILE A 1 68 ? -7.762 -2.225 1.724 1.00 88.44 68 ILE A C 1
ATOM 537 O O . ILE A 1 68 ? -8.122 -1.882 0.596 1.00 88.44 68 ILE A O 1
ATOM 541 N N . PRO A 1 69 ? -6.455 -2.368 2.025 1.00 91.00 69 PRO A N 1
ATOM 542 C CA . PRO A 1 69 ? -5.401 -2.281 1.018 1.00 91.00 69 PRO A CA 1
ATOM 543 C C . PRO A 1 69 ? -5.476 -3.432 0.008 1.00 91.00 69 PRO A C 1
ATOM 545 O O . PRO A 1 69 ? -5.354 -4.608 0.362 1.00 91.00 69 PRO A O 1
ATOM 548 N N . HIS A 1 70 ? -5.624 -3.099 -1.269 1.00 91.88 70 HIS A N 1
ATOM 549 C CA . HIS A 1 70 ? -5.695 -4.060 -2.365 1.00 91.88 70 HIS A CA 1
ATOM 550 C C . HIS A 1 70 ? -4.291 -4.432 -2.857 1.00 91.88 70 HIS A C 1
ATOM 552 O O . HIS A 1 70 ? -3.788 -3.902 -3.841 1.00 91.88 70 HIS A O 1
ATOM 558 N N . LEU A 1 71 ? -3.629 -5.362 -2.161 1.00 92.31 71 LEU A N 1
ATOM 559 C CA . LEU A 1 71 ? -2.229 -5.736 -2.424 1.00 92.31 71 LEU A CA 1
ATOM 560 C C . LEU A 1 71 ? -2.067 -6.865 -3.453 1.00 92.31 71 LEU A C 1
ATOM 562 O O . LEU A 1 71 ? -1.228 -7.753 -3.292 1.00 92.31 71 LEU A O 1
ATOM 566 N N . LEU A 1 72 ? -2.870 -6.862 -4.517 1.00 87.69 72 LEU A N 1
ATOM 567 C CA . LEU A 1 72 ? -2.725 -7.846 -5.589 1.00 87.69 72 LEU A CA 1
ATOM 568 C C . LEU A 1 72 ? -1.634 -7.398 -6.581 1.00 87.69 72 LEU A C 1
ATOM 570 O O . LEU A 1 72 ? -1.718 -6.291 -7.115 1.00 87.69 72 LEU A O 1
ATOM 574 N N . PRO A 1 73 ? -0.641 -8.253 -6.908 1.00 77.44 73 PRO A N 1
ATOM 575 C CA . PRO A 1 73 ? 0.443 -7.913 -7.837 1.00 77.44 73 PRO A CA 1
ATOM 576 C C . PRO A 1 73 ? -0.018 -7.382 -9.201 1.00 77.44 73 PRO A C 1
ATOM 578 O O . PRO A 1 73 ? 0.627 -6.511 -9.775 1.00 77.44 73 PRO A O 1
ATOM 581 N N . VAL A 1 74 ? -1.142 -7.895 -9.712 1.00 71.12 74 VAL A N 1
ATOM 582 C CA . VAL A 1 74 ? -1.698 -7.517 -11.021 1.00 71.12 74 VAL A CA 1
ATOM 583 C C . VAL A 1 74 ? -2.291 -6.105 -11.003 1.00 71.12 74 VAL A C 1
ATOM 585 O O . VAL A 1 74 ? -2.168 -5.389 -11.990 1.00 71.12 74 VAL A O 1
ATOM 588 N N . GLN A 1 75 ? -2.889 -5.679 -9.888 1.00 66.12 75 GLN A N 1
ATOM 589 C CA . GLN A 1 75 ? -3.494 -4.347 -9.765 1.00 66.12 75 GLN A CA 1
ATOM 590 C C . GLN A 1 75 ? -2.432 -3.249 -9.701 1.00 66.12 75 GLN A C 1
ATOM 592 O O . GLN A 1 75 ? -2.587 -2.215 -10.340 1.00 66.12 75 GLN A O 1
ATOM 597 N N . ALA A 1 76 ? -1.302 -3.528 -9.047 1.00 65.69 76 ALA A N 1
ATOM 598 C CA . ALA A 1 76 ? -0.204 -2.574 -8.876 1.00 65.69 76 ALA A CA 1
ATOM 599 C C . ALA A 1 76 ? 0.398 -2.048 -10.191 1.00 65.69 76 ALA A C 1
ATOM 601 O O . ALA A 1 76 ? 1.102 -1.037 -10.204 1.00 65.69 76 ALA A O 1
ATOM 602 N N . MET A 1 77 ? 0.174 -2.782 -11.283 1.00 65.56 77 MET A N 1
ATOM 603 C CA . MET A 1 77 ? 0.675 -2.468 -12.6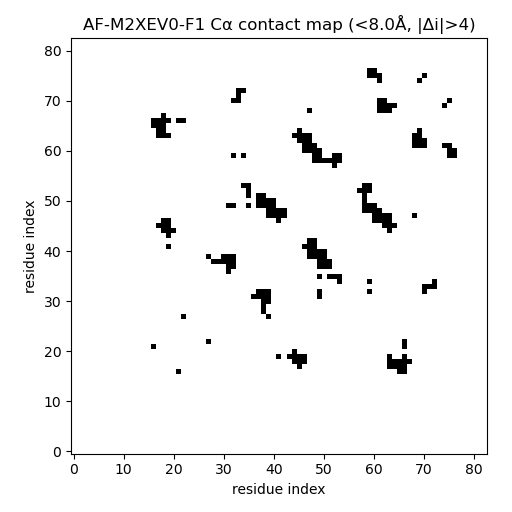19 1.00 65.56 77 MET A CA 1
ATOM 604 C C . MET A 1 77 ? -0.445 -2.158 -13.623 1.00 65.56 77 MET A C 1
ATOM 606 O O . MET A 1 77 ? -0.143 -1.746 -14.741 1.00 65.56 77 MET A O 1
ATOM 610 N N . ALA A 1 78 ? -1.718 -2.344 -13.250 1.00 59.22 78 ALA A N 1
ATOM 611 C CA . ALA A 1 78 ? -2.864 -2.214 -14.152 1.00 59.22 78 ALA A CA 1
ATOM 612 C C . ALA A 1 78 ? -3.324 -0.760 -14.365 1.00 59.22 78 ALA A C 1
ATOM 614 O O . ALA A 1 78 ? -3.851 -0.454 -15.433 1.00 59.22 78 ALA A O 1
ATOM 615 N N . ASP A 1 79 ? -3.043 0.159 -13.434 1.00 52.62 79 ASP A N 1
ATOM 616 C CA . ASP A 1 79 ? -3.433 1.580 -13.552 1.00 52.62 79 ASP A CA 1
ATOM 617 C C . ASP A 1 79 ? -2.582 2.408 -14.529 1.00 52.62 79 ASP A C 1
ATOM 619 O O . ASP A 1 79 ? -2.677 3.636 -14.607 1.00 52.62 79 ASP A O 1
ATOM 623 N N . ARG A 1 80 ? -1.777 1.743 -15.361 1.00 52.97 80 ARG A N 1
ATOM 624 C CA . ARG A 1 80 ? -1.261 2.331 -16.599 1.00 52.97 80 ARG A CA 1
ATOM 625 C C . ARG A 1 80 ? -1.885 1.638 -17.806 1.00 52.97 80 ARG A C 1
ATOM 627 O O . ARG A 1 80 ? -1.221 0.900 -18.528 1.00 52.97 80 ARG A O 1
ATOM 634 N N . GLY A 1 81 ? -3.158 1.942 -18.060 1.00 40.47 81 GLY A N 1
ATOM 635 C CA . GLY A 1 81 ? -3.688 1.912 -19.427 1.00 40.47 81 GLY A CA 1
ATOM 636 C C . GLY A 1 81 ? -2.836 2.796 -20.361 1.00 40.47 81 GLY A C 1
ATOM 637 O O . GLY A 1 81 ? -2.120 3.679 -19.874 1.00 40.47 81 GLY A O 1
ATOM 638 N N . PRO A 1 82 ? -2.858 2.554 -21.686 1.00 41.88 82 PRO A N 1
ATOM 639 C CA . PRO A 1 82 ? -1.940 3.191 -22.628 1.00 41.88 82 PRO A CA 1
ATOM 640 C C . PRO A 1 82 ? -2.118 4.712 -22.569 1.00 41.88 82 PRO A C 1
ATOM 642 O O . PRO A 1 82 ? -3.229 5.212 -22.739 1.00 41.88 82 PRO A O 1
ATOM 645 N N . ARG A 1 83 ? -1.029 5.429 -22.276 1.00 43.56 83 ARG A N 1
ATOM 646 C CA . ARG A 1 83 ? -0.960 6.883 -22.449 1.00 43.56 83 ARG A CA 1
ATOM 647 C C . ARG A 1 83 ? -0.802 7.229 -23.920 1.00 43.56 83 ARG A C 1
ATOM 649 O O . ARG A 1 83 ? -0.075 6.477 -24.607 1.00 43.56 83 ARG A O 1
#

pLDDT: mean 78.35, std 18.47, range [40.47, 96.12]

Sequence (83 aa):
MQDSAAQESIERVRHRGRGISELSADLLEILRCPLTRGRLLPLDEHHLMSELPHLEGIHPVYEITDGIPHLLPVQAMADRGPR

Organism: NCBI:txid1236550